Protein AF-G3AJU5-F1 (afdb_monomer_lite)

pLDDT: mean 81.88, std 15.15, range [43.56, 95.25]

Structure (mmCIF, N/CA/C/O backbone):
data_AF-G3AJU5-F1
#
_entry.id   AF-G3AJU5-F1
#
loop_
_atom_site.group_PDB
_atom_site.id
_atom_site.type_symbol
_atom_site.label_atom_id
_atom_site.label_alt_id
_atom_site.label_comp_id
_atom_site.label_asym_id
_atom_site.label_entity_id
_atom_site.label_seq_id
_atom_site.pdbx_PDB_ins_code
_atom_site.Cartn_x
_atom_site.Cartn_y
_atom_site.Cartn_z
_atom_site.occupancy
_atom_site.B_iso_or_equiv
_atom_site.auth_seq_id
_atom_site.auth_comp_id
_atom_site.auth_asym_id
_atom_site.auth_atom_id
_atom_site.pdbx_PDB_model_num
ATOM 1 N N . MET A 1 1 ? -30.241 -32.989 5.459 1.00 54.34 1 MET A N 1
ATOM 2 C CA . MET A 1 1 ? -28.930 -32.395 5.114 1.00 54.34 1 MET A CA 1
ATOM 3 C C . MET A 1 1 ? -28.944 -32.176 3.609 1.00 54.34 1 MET A C 1
ATOM 5 O O . MET A 1 1 ? -29.202 -33.150 2.912 1.00 54.34 1 MET A O 1
ATOM 9 N N . PRO A 1 2 ? -28.873 -30.926 3.130 1.00 49.66 2 PRO A N 1
ATOM 10 C CA . PRO A 1 2 ? -27.633 -30.153 3.177 1.00 49.66 2 PRO A CA 1
ATOM 11 C C . PRO A 1 2 ? -27.798 -28.786 3.855 1.00 49.66 2 PRO A C 1
ATOM 13 O O . PRO A 1 2 ? -28.878 -28.202 3.862 1.00 49.66 2 PRO A O 1
ATOM 16 N N . GLY A 1 3 ? -26.713 -28.324 4.476 1.00 45.69 3 GLY A N 1
ATOM 17 C CA . GLY A 1 3 ? -26.632 -27.040 5.155 1.00 45.69 3 GLY A CA 1
ATOM 18 C C . GLY A 1 3 ? -26.578 -25.899 4.151 1.00 45.69 3 GLY A C 1
ATOM 19 O O . GLY A 1 3 ? -25.677 -25.827 3.318 1.00 45.69 3 GLY A O 1
ATOM 20 N N . THR A 1 4 ? -2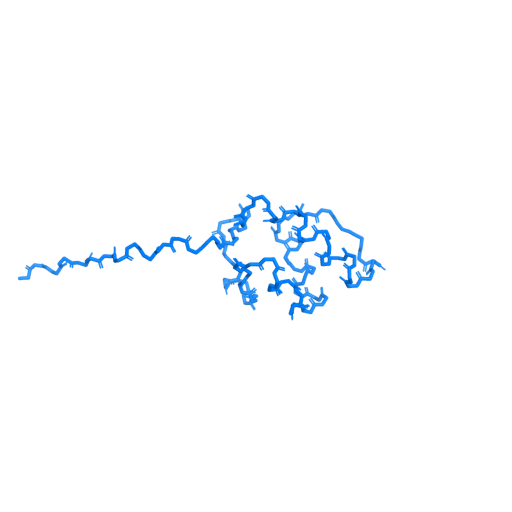7.548 -25.000 4.245 1.00 49.44 4 THR A N 1
ATOM 21 C CA . THR A 1 4 ? -27.494 -23.695 3.603 1.00 49.44 4 THR A CA 1
ATOM 22 C C . THR A 1 4 ? -26.445 -22.884 4.353 1.00 49.44 4 THR A C 1
ATOM 24 O O . THR A 1 4 ? -26.735 -22.275 5.380 1.00 49.44 4 THR A O 1
ATOM 27 N N . SER A 1 5 ? -25.199 -22.921 3.881 1.00 51.41 5 SER A N 1
ATOM 28 C CA . SER A 1 5 ? -24.185 -21.958 4.295 1.00 51.41 5 SER A CA 1
ATOM 29 C C . SER A 1 5 ? -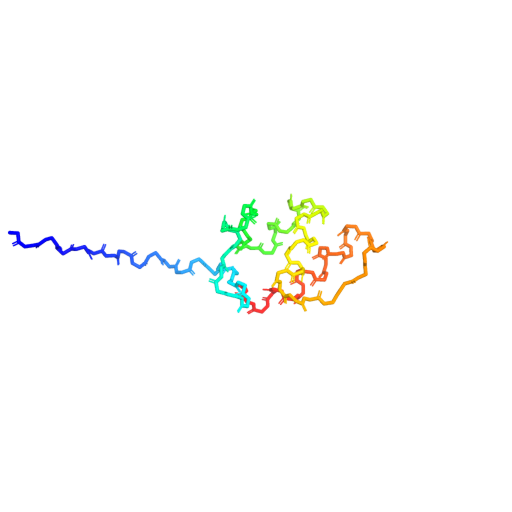24.644 -20.591 3.807 1.00 51.41 5 SER A C 1
ATOM 31 O O . SER A 1 5 ? -24.355 -20.178 2.687 1.00 51.41 5 SER A O 1
ATOM 33 N N . THR A 1 6 ? -25.416 -19.897 4.639 1.00 48.06 6 THR A N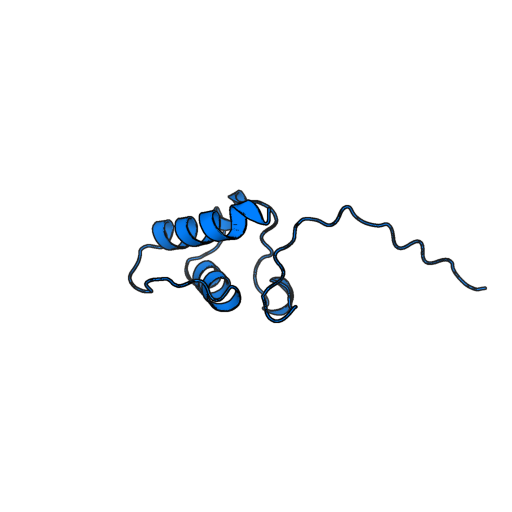 1
ATOM 34 C CA . THR A 1 6 ? -25.576 -18.453 4.561 1.00 48.06 6 THR A CA 1
ATOM 35 C C . THR A 1 6 ? -24.189 -17.866 4.766 1.00 48.06 6 THR A C 1
ATOM 37 O O . THR A 1 6 ? -23.763 -17.624 5.895 1.00 48.06 6 THR A O 1
ATOM 40 N N . ALA A 1 7 ? -23.451 -17.694 3.671 1.00 55.91 7 ALA A N 1
ATOM 41 C CA . ALA A 1 7 ? -22.328 -16.785 3.638 1.00 55.91 7 ALA A CA 1
ATOM 42 C C . ALA A 1 7 ? -22.928 -15.405 3.903 1.00 55.91 7 ALA A C 1
ATOM 44 O O . ALA A 1 7 ? -23.440 -14.752 2.994 1.00 55.91 7 ALA A O 1
ATOM 45 N N . SER A 1 8 ? -22.963 -15.015 5.181 1.00 43.56 8 SER A N 1
ATOM 46 C CA . SER A 1 8 ? -23.161 -13.631 5.577 1.00 43.56 8 SER A CA 1
ATOM 47 C C . SER A 1 8 ? -22.203 -12.825 4.724 1.00 43.56 8 SER A C 1
ATOM 49 O O . SER A 1 8 ? -20.988 -12.935 4.884 1.00 43.56 8 SER A O 1
ATOM 51 N N . ALA A 1 9 ? -22.750 -12.074 3.773 1.00 52.06 9 ALA A N 1
ATOM 52 C CA . ALA A 1 9 ? -22.022 -11.047 3.065 1.00 52.06 9 ALA A CA 1
ATOM 53 C C . ALA A 1 9 ? -21.668 -9.994 4.115 1.00 52.06 9 ALA A C 1
ATOM 55 O O . ALA A 1 9 ? -22.393 -9.021 4.317 1.00 52.06 9 ALA A O 1
ATOM 56 N N . ILE A 1 10 ? -20.581 -10.249 4.848 1.00 53.56 10 ILE A N 1
ATOM 57 C CA . ILE A 1 10 ? -19.883 -9.244 5.634 1.00 53.56 10 ILE A CA 1
ATOM 58 C C . ILE A 1 10 ? -19.699 -8.091 4.647 1.00 53.56 10 ILE A C 1
ATOM 60 O O . ILE A 1 10 ? -19.224 -8.351 3.533 1.00 53.56 10 ILE A O 1
ATOM 64 N N . PRO A 1 11 ? -20.154 -6.867 4.973 1.00 49.31 11 PRO A N 1
ATOM 65 C CA . PRO A 1 11 ? -19.994 -5.733 4.076 1.00 49.31 11 PRO A CA 1
ATOM 66 C C . PRO A 1 11 ? -18.527 -5.733 3.699 1.00 49.31 11 PRO A C 1
ATOM 68 O O . PRO A 1 11 ? -17.699 -5.726 4.608 1.00 49.31 11 PRO A O 1
ATOM 71 N N . ARG A 1 12 ? -18.232 -5.907 2.402 1.00 53.88 12 ARG A N 1
ATOM 72 C CA . ARG A 1 12 ? -16.870 -6.091 1.898 1.00 53.88 12 ARG A CA 1
ATOM 73 C C . ARG A 1 12 ? -16.061 -4.945 2.471 1.00 53.88 12 ARG A C 1
ATOM 75 O O . ARG A 1 12 ? -16.197 -3.813 2.011 1.00 53.88 12 ARG A O 1
ATOM 82 N N . SER A 1 13 ? -15.336 -5.219 3.552 1.00 52.66 13 SER A N 1
ATOM 83 C CA . SER A 1 13 ? -14.444 -4.250 4.151 1.00 52.66 13 SER A CA 1
ATOM 84 C C . SER A 1 13 ? -13.519 -3.933 2.995 1.00 52.66 13 SER A C 1
ATOM 86 O O . SER A 1 13 ? -12.930 -4.872 2.467 1.00 52.66 13 SER A O 1
ATOM 88 N N . ARG A 1 14 ? -13.540 -2.689 2.495 1.00 63.22 14 ARG A N 1
ATOM 89 C CA . ARG A 1 14 ? -12.716 -2.275 1.356 1.00 63.22 14 ARG A CA 1
ATOM 90 C C . ARG A 1 14 ? -11.285 -2.599 1.747 1.00 63.22 14 ARG A C 1
ATOM 92 O O . ARG A 1 14 ? -10.707 -1.956 2.615 1.00 63.22 14 ARG A O 1
ATOM 99 N N . MET A 1 15 ? -10.816 -3.725 1.246 1.00 69.62 15 MET A N 1
ATOM 100 C CA . MET A 1 15 ? -9.562 -4.334 1.619 1.00 69.62 15 MET A CA 1
ATOM 101 C C . MET A 1 15 ? -8.776 -4.355 0.336 1.00 69.62 15 MET A C 1
ATOM 103 O O . MET A 1 15 ? -9.260 -4.829 -0.694 1.00 69.62 15 MET A O 1
ATOM 107 N N . ILE A 1 16 ? -7.606 -3.742 0.405 1.00 78.19 16 ILE A N 1
ATOM 108 C CA . ILE A 1 16 ? -6.763 -3.546 -0.759 1.00 78.19 16 ILE A CA 1
ATOM 109 C C . ILE A 1 16 ? -6.401 -4.925 -1.295 1.00 78.19 16 ILE A C 1
ATOM 111 O O . ILE A 1 16 ? -5.842 -5.752 -0.572 1.00 78.19 16 ILE A O 1
ATOM 115 N N . THR A 1 17 ? -6.777 -5.162 -2.545 1.00 81.31 17 THR A N 1
ATOM 116 C CA . THR A 1 17 ? -6.366 -6.344 -3.296 1.00 81.31 17 THR A CA 1
ATOM 117 C C . THR A 1 17 ? -5.218 -5.912 -4.187 1.00 81.31 17 THR A C 1
ATOM 119 O O . THR A 1 17 ? -5.321 -4.901 -4.884 1.00 81.31 17 THR A O 1
ATOM 122 N N . PHE A 1 18 ? -4.107 -6.630 -4.123 1.00 84.50 18 PHE A N 1
ATOM 123 C CA . PHE A 1 18 ? -2.953 -6.328 -4.952 1.00 84.50 18 PHE A CA 1
ATOM 124 C C . PHE A 1 18 ? -3.201 -6.757 -6.409 1.00 84.50 18 PHE A C 1
ATOM 126 O O . PHE A 1 18 ? -4.102 -7.559 -6.673 1.00 84.50 18 PHE A O 1
ATOM 133 N N . PRO A 1 19 ? -2.425 -6.242 -7.381 1.00 82.31 19 PRO A N 1
ATOM 134 C CA . PRO A 1 19 ? -2.583 -6.569 -8.799 1.00 82.31 19 PRO A CA 1
ATOM 135 C C . PRO A 1 19 ? -2.445 -8.064 -9.113 1.00 82.31 19 PRO A C 1
ATOM 137 O O . PRO A 1 19 ? -2.967 -8.527 -10.124 1.00 82.31 19 PRO A O 1
ATOM 140 N N . ASP A 1 20 ? -1.749 -8.822 -8.265 1.00 81.00 20 ASP A N 1
ATOM 141 C CA . ASP A 1 20 ? -1.590 -10.272 -8.391 1.00 81.00 20 ASP A CA 1
ATOM 142 C C . ASP A 1 20 ? -2.808 -11.070 -7.871 1.00 81.00 20 ASP A C 1
ATOM 144 O O . ASP A 1 20 ? -2.897 -12.279 -8.082 1.00 81.00 20 ASP A O 1
ATOM 148 N N . GLY A 1 21 ? -3.775 -10.394 -7.241 1.00 81.88 21 GLY A N 1
ATOM 149 C CA . GLY A 1 21 ? -4.982 -10.991 -6.673 1.00 81.88 21 GLY A CA 1
ATOM 150 C C . GLY A 1 21 ? -4.853 -11.417 -5.209 1.00 81.88 21 GLY A C 1
ATOM 151 O O . GLY A 1 21 ? -5.872 -11.757 -4.606 1.00 81.88 21 GLY A O 1
ATOM 152 N N . CYS A 1 22 ? -3.654 -11.371 -4.618 1.00 84.62 22 CYS A N 1
ATOM 153 C CA . CYS A 1 22 ? -3.465 -11.591 -3.189 1.00 84.62 22 CYS A CA 1
ATOM 154 C C . CYS A 1 22 ? -3.849 -10.362 -2.358 1.00 84.62 22 CYS A C 1
ATOM 156 O O . CYS A 1 22 ? -4.016 -9.236 -2.842 1.00 84.62 22 CYS A O 1
ATOM 158 N N . THR A 1 23 ? -3.977 -10.590 -1.058 1.00 86.31 23 THR A N 1
ATOM 159 C CA . THR A 1 23 ? -4.272 -9.564 -0.066 1.00 86.31 23 THR A CA 1
ATOM 160 C C . THR A 1 23 ? -3.059 -9.273 0.807 1.00 86.31 23 THR A C 1
ATOM 162 O O . THR A 1 23 ? -2.083 -10.017 0.828 1.00 86.31 23 THR A O 1
ATOM 165 N N . ALA A 1 24 ? -3.126 -8.193 1.583 1.00 85.69 24 ALA A N 1
ATOM 166 C CA . ALA A 1 24 ? -2.128 -7.881 2.607 1.00 85.69 24 ALA A CA 1
ATOM 167 C C . ALA A 1 24 ? -1.786 -9.074 3.509 1.00 85.69 24 ALA A C 1
ATOM 169 O O . ALA A 1 24 ? -0.617 -9.333 3.783 1.00 85.69 24 ALA A O 1
ATOM 170 N N . GLU A 1 25 ? -2.810 -9.818 3.926 1.00 85.81 25 GLU A N 1
ATOM 171 C CA . GLU A 1 25 ? -2.668 -10.940 4.849 1.00 85.81 25 GLU A CA 1
ATOM 172 C C . GLU A 1 25 ? -1.908 -12.110 4.206 1.00 85.81 25 GLU A C 1
ATOM 174 O O . GLU A 1 25 ? -1.106 -12.749 4.884 1.00 85.81 25 GLU A O 1
ATOM 179 N N . ASP A 1 26 ? -2.068 -12.333 2.895 1.00 85.00 26 ASP A N 1
ATOM 180 C CA . ASP A 1 26 ? -1.324 -13.358 2.143 1.00 85.00 26 ASP A CA 1
ATOM 181 C C . ASP A 1 26 ? 0.188 -13.071 2.100 1.00 85.00 26 ASP A C 1
ATOM 183 O O . ASP A 1 26 ? 1.001 -13.994 2.075 1.00 85.00 26 ASP A O 1
ATOM 187 N N . TYR A 1 27 ? 0.574 -11.792 2.159 1.00 81.81 27 TYR A N 1
ATOM 188 C CA . TYR A 1 27 ? 1.969 -11.347 2.261 1.00 81.81 27 TYR A CA 1
ATOM 189 C C . TYR A 1 27 ? 2.471 -11.231 3.711 1.00 81.81 27 TYR A C 1
ATOM 191 O O . TYR A 1 27 ? 3.616 -10.837 3.940 1.00 81.81 27 TYR A O 1
ATOM 199 N N . GLY A 1 28 ? 1.635 -11.545 4.707 1.00 84.62 28 GLY A N 1
ATOM 200 C CA . GLY A 1 28 ? 1.953 -11.337 6.122 1.00 84.62 28 GLY A CA 1
ATOM 201 C C . GLY A 1 28 ? 2.033 -9.859 6.525 1.00 84.62 28 GLY A C 1
ATOM 202 O O . GLY A 1 28 ? 2.676 -9.531 7.522 1.00 84.62 28 GLY A O 1
ATOM 203 N N . LEU A 1 29 ? 1.411 -8.966 5.750 1.00 86.31 29 LEU A N 1
ATOM 204 C CA . LEU A 1 29 ? 1.317 -7.535 6.030 1.00 86.31 29 LEU A CA 1
ATOM 205 C C . LEU A 1 29 ? 0.054 -7.209 6.826 1.00 86.31 29 LEU A C 1
ATOM 207 O O . LEU A 1 29 ? -0.983 -7.862 6.700 1.00 86.31 29 LEU A O 1
ATOM 211 N N . THR A 1 30 ? 0.125 -6.131 7.606 1.00 85.88 30 THR A N 1
ATOM 212 C CA . THR A 1 30 ? -1.030 -5.615 8.341 1.00 85.88 30 THR A CA 1
ATOM 213 C C . THR A 1 30 ? -2.076 -5.063 7.365 1.00 85.88 30 THR A C 1
ATOM 215 O O . THR A 1 30 ? -1.777 -4.092 6.669 1.00 85.88 30 THR A O 1
ATOM 218 N N . PRO A 1 31 ? -3.308 -5.607 7.313 1.00 87.25 31 PRO A N 1
ATOM 219 C CA . PRO A 1 31 ? -4.314 -5.173 6.352 1.00 87.25 31 PRO A CA 1
ATOM 220 C C . PRO A 1 31 ? -4.764 -3.730 6.598 1.00 87.25 31 PRO A C 1
ATOM 222 O O . PRO A 1 31 ? -5.330 -3.402 7.641 1.00 87.25 31 PRO A O 1
ATOM 225 N N . ILE A 1 32 ? -4.579 -2.880 5.588 1.00 89.00 32 ILE A N 1
ATOM 226 C CA . ILE A 1 32 ? -5.086 -1.506 5.567 1.00 89.00 32 ILE A CA 1
ATOM 227 C C . ILE A 1 32 ? -6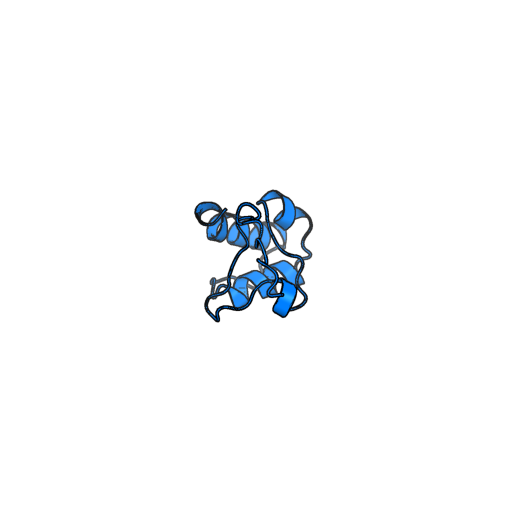.579 -1.522 5.215 1.00 89.00 32 ILE A C 1
ATOM 229 O O . ILE A 1 32 ? -6.964 -1.921 4.115 1.00 89.00 32 ILE A O 1
ATOM 233 N N . ARG A 1 33 ? -7.421 -1.050 6.139 1.00 85.44 33 ARG A N 1
ATOM 234 C CA . ARG A 1 33 ? -8.877 -0.900 5.945 1.00 85.44 33 ARG A CA 1
ATOM 235 C C . ARG A 1 33 ? -9.304 0.563 5.887 1.00 85.44 33 ARG A C 1
ATOM 237 O O . ARG A 1 33 ? -10.396 0.873 5.419 1.00 85.44 33 ARG A O 1
ATOM 244 N N . ARG A 1 34 ? -8.483 1.464 6.426 1.00 88.19 34 ARG A N 1
ATOM 245 C CA . ARG A 1 34 ? -8.680 2.916 6.467 1.00 88.19 34 ARG A CA 1
ATOM 246 C C . ARG A 1 34 ? -7.340 3.616 6.266 1.00 88.19 34 ARG A C 1
ATOM 248 O O . ARG A 1 34 ? -6.299 3.103 6.660 1.00 88.19 34 ARG A O 1
ATOM 255 N N . LEU A 1 35 ? -7.362 4.847 5.751 1.00 88.31 35 LEU A N 1
ATOM 256 C CA . LEU A 1 35 ? -6.143 5.650 5.565 1.00 88.31 35 LEU A CA 1
ATOM 257 C C . LEU A 1 35 ? -5.348 5.871 6.863 1.00 88.31 35 LEU A C 1
ATOM 259 O O . LEU A 1 35 ? -4.132 6.037 6.808 1.00 88.31 35 LEU A O 1
ATOM 263 N N . ALA A 1 36 ? -6.020 5.867 8.017 1.00 89.12 36 ALA A N 1
ATOM 264 C CA . ALA A 1 36 ? -5.379 5.981 9.326 1.00 89.12 36 ALA A CA 1
ATOM 265 C C . ALA A 1 36 ? -4.504 4.763 9.674 1.00 89.12 36 ALA A C 1
ATOM 267 O O . ALA A 1 36 ? -3.531 4.909 10.407 1.00 89.12 36 ALA A O 1
ATOM 268 N N . ASP A 1 37 ? -4.794 3.582 9.117 1.00 90.12 37 ASP A N 1
ATOM 269 C CA . ASP A 1 37 ? -4.008 2.373 9.387 1.00 90.12 37 ASP A CA 1
ATOM 270 C C . ASP A 1 37 ? -2.590 2.503 8.801 1.00 90.12 37 ASP A C 1
ATOM 272 O O . ASP A 1 37 ? -1.637 1.967 9.358 1.00 90.12 37 ASP A O 1
ATOM 276 N N . ILE A 1 38 ? -2.411 3.310 7.745 1.00 90.69 38 ILE A N 1
ATOM 277 C CA . ILE A 1 38 ? -1.089 3.603 7.166 1.00 90.69 38 ILE A CA 1
ATOM 278 C C . ILE A 1 38 ? -0.177 4.324 8.163 1.00 90.69 38 ILE A C 1
ATOM 280 O O . ILE A 1 38 ? 1.041 4.157 8.112 1.00 90.69 38 ILE A O 1
ATOM 284 N N . ASP A 1 39 ? -0.730 5.130 9.073 1.00 90.62 39 ASP A N 1
ATOM 285 C CA . ASP A 1 39 ? 0.088 5.819 10.076 1.00 90.62 39 ASP A CA 1
ATOM 286 C C . ASP A 1 39 ? 0.732 4.838 11.063 1.00 90.62 39 ASP A C 1
ATOM 288 O O . ASP A 1 39 ? 1.818 5.129 11.569 1.00 90.62 39 ASP A O 1
ATOM 292 N N . LEU A 1 40 ? 0.110 3.670 11.263 1.00 90.75 40 LEU A N 1
ATOM 293 C CA . LEU A 1 40 ? 0.583 2.595 12.136 1.00 90.75 40 LEU A CA 1
ATOM 294 C C . LEU A 1 40 ? 1.629 1.691 11.469 1.00 90.75 40 LEU A C 1
ATOM 296 O O . LEU A 1 40 ? 2.369 1.013 12.176 1.00 90.75 40 LEU A O 1
ATOM 300 N N . LEU A 1 41 ? 1.716 1.700 10.136 1.00 90.50 41 LEU A N 1
ATOM 301 C CA . LEU A 1 41 ? 2.687 0.893 9.399 1.00 90.50 41 LEU A CA 1
ATOM 302 C C . LEU A 1 41 ? 4.113 1.404 9.610 1.00 90.50 41 LE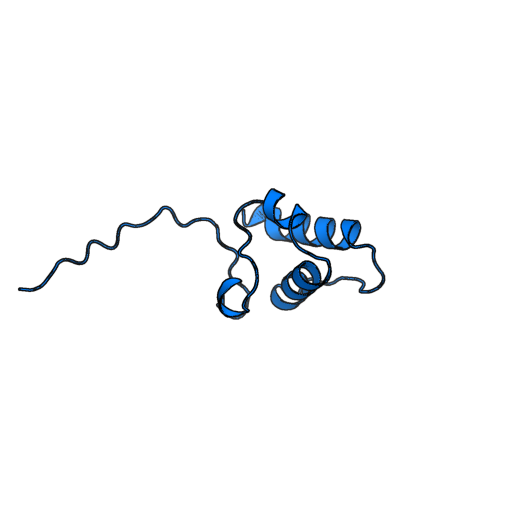U A C 1
ATOM 304 O O . LEU A 1 41 ? 4.373 2.611 9.589 1.00 90.50 41 LEU A O 1
ATOM 308 N N . CYS A 1 42 ? 5.067 0.488 9.736 1.00 92.31 42 CYS A N 1
ATOM 309 C CA . CYS A 1 42 ? 6.486 0.831 9.704 1.00 92.31 42 CYS A CA 1
ATOM 310 C C . CYS A 1 42 ? 6.940 1.143 8.269 1.00 92.31 42 CYS A C 1
ATOM 312 O O . CYS A 1 42 ? 6.358 0.656 7.299 1.00 92.31 42 CYS A O 1
ATOM 314 N N . ARG A 1 43 ? 8.046 1.884 8.105 1.00 91.88 43 ARG A N 1
ATOM 315 C CA . ARG A 1 43 ? 8.667 2.154 6.791 1.00 91.88 43 ARG A CA 1
ATOM 316 C C . ARG A 1 43 ? 8.741 0.931 5.868 1.00 91.88 43 ARG A C 1
ATOM 318 O O . ARG A 1 43 ? 8.447 1.056 4.685 1.00 91.88 43 ARG A O 1
ATOM 325 N N . PHE A 1 44 ? 9.156 -0.221 6.396 1.00 92.25 44 PHE A N 1
ATOM 326 C CA . PHE A 1 44 ? 9.307 -1.446 5.610 1.00 92.25 44 PHE A CA 1
ATOM 327 C C . PHE A 1 44 ? 7.965 -1.977 5.092 1.00 92.25 44 PHE A C 1
ATOM 329 O O . PHE A 1 44 ? 7.864 -2.313 3.918 1.00 92.25 44 PHE A O 1
ATOM 336 N N . GLU A 1 45 ? 6.921 -1.982 5.924 1.00 92.25 45 GLU A N 1
ATOM 337 C CA . GLU A 1 45 ? 5.573 -2.380 5.498 1.00 92.25 45 GLU A CA 1
ATOM 338 C C . GLU A 1 45 ? 5.033 -1.433 4.426 1.00 92.25 45 GLU A C 1
ATOM 340 O O . GLU A 1 45 ? 4.487 -1.883 3.425 1.00 92.25 45 GLU A O 1
ATOM 345 N N . VAL A 1 46 ? 5.242 -0.122 4.589 1.00 93.06 46 VAL A N 1
ATOM 346 C CA . VAL A 1 46 ? 4.841 0.876 3.585 1.00 93.06 46 VAL A CA 1
ATOM 347 C C . VAL A 1 46 ? 5.538 0.615 2.250 1.00 93.06 46 VAL A C 1
ATOM 349 O O . VAL A 1 46 ? 4.899 0.699 1.208 1.00 93.06 46 VAL A O 1
ATOM 352 N N . ILE A 1 47 ? 6.831 0.279 2.272 1.00 93.38 47 ILE A N 1
ATOM 353 C CA . ILE A 1 47 ? 7.584 -0.083 1.067 1.00 93.38 47 ILE A CA 1
ATOM 354 C C . ILE A 1 47 ? 7.006 -1.342 0.420 1.00 93.38 47 ILE A C 1
ATOM 356 O O . ILE A 1 47 ? 6.725 -1.308 -0.771 1.00 93.38 47 ILE A O 1
ATOM 360 N N . GLN A 1 48 ? 6.762 -2.407 1.187 1.00 92.31 48 GLN A N 1
ATOM 361 C CA . GLN A 1 48 ? 6.172 -3.631 0.639 1.00 92.31 48 GLN A CA 1
ATOM 362 C C . GLN A 1 48 ? 4.800 -3.376 0.009 1.00 92.31 48 GLN A C 1
ATOM 364 O O . GLN A 1 48 ? 4.516 -3.883 -1.069 1.00 92.31 48 GLN A O 1
ATOM 369 N N . TYR A 1 49 ? 3.976 -2.532 0.629 1.00 91.88 49 TYR A N 1
ATOM 370 C CA . TYR A 1 49 ? 2.707 -2.103 0.047 1.00 91.88 49 TYR A CA 1
ATOM 371 C C . TYR A 1 49 ? 2.884 -1.348 -1.272 1.00 91.88 49 TYR A C 1
ATOM 373 O O . TYR A 1 49 ? 2.141 -1.588 -2.219 1.00 91.88 49 TYR A O 1
ATOM 381 N N . LEU A 1 50 ? 3.854 -0.434 -1.344 1.00 92.44 50 LEU A N 1
ATOM 382 C CA . LEU A 1 50 ? 4.156 0.306 -2.569 1.00 92.44 50 LEU A CA 1
ATOM 383 C C . LEU A 1 50 ? 4.673 -0.627 -3.675 1.00 92.44 50 LEU A C 1
ATOM 385 O O . LEU A 1 50 ? 4.258 -0.483 -4.820 1.00 92.44 50 LEU A O 1
ATOM 389 N N . GLU A 1 51 ? 5.523 -1.598 -3.338 1.00 91.69 51 GLU A N 1
ATOM 390 C CA . GLU A 1 51 ? 6.030 -2.608 -4.275 1.00 91.69 51 GLU A CA 1
ATOM 391 C C . GLU A 1 51 ? 4.923 -3.534 -4.777 1.00 91.69 51 GLU A C 1
ATOM 393 O O . GLU A 1 51 ? 4.772 -3.693 -5.988 1.00 91.69 51 GLU A O 1
ATOM 398 N N . ALA A 1 52 ? 4.110 -4.080 -3.869 1.00 89.25 52 ALA A N 1
ATOM 399 C CA . ALA A 1 52 ? 2.989 -4.950 -4.207 1.00 89.25 52 ALA A CA 1
ATOM 400 C C . ALA A 1 52 ? 1.953 -4.223 -5.078 1.00 89.25 52 ALA A C 1
ATOM 402 O O . ALA A 1 52 ? 1.444 -4.786 -6.038 1.00 89.25 52 ALA A O 1
ATOM 403 N N . LEU A 1 53 ? 1.696 -2.937 -4.817 1.00 89.06 53 LEU A N 1
ATOM 404 C CA . LEU A 1 53 ? 0.816 -2.104 -5.645 1.00 89.06 53 LEU A CA 1
ATOM 405 C C . LEU A 1 53 ? 1.482 -1.573 -6.920 1.00 89.06 53 LEU A C 1
ATOM 407 O O . LEU A 1 53 ? 0.850 -0.828 -7.668 1.00 89.06 53 LEU A O 1
ATOM 411 N N . THR A 1 54 ? 2.739 -1.930 -7.197 1.00 90.31 54 THR A N 1
ATOM 412 C CA . THR A 1 54 ? 3.513 -1.434 -8.349 1.00 90.31 54 THR A CA 1
ATOM 413 C C . THR A 1 54 ? 3.596 0.101 -8.417 1.00 90.31 54 THR A C 1
ATOM 415 O O . THR A 1 54 ? 3.693 0.699 -9.489 1.00 90.31 54 THR A O 1
ATOM 418 N N . ILE A 1 55 ? 3.566 0.768 -7.258 1.00 91.25 55 ILE A N 1
ATOM 419 C CA . ILE A 1 55 ? 3.636 2.226 -7.136 1.00 91.25 55 ILE A CA 1
ATOM 420 C C . ILE A 1 55 ? 5.099 2.657 -7.144 1.00 91.25 55 ILE A C 1
ATOM 422 O O . ILE A 1 55 ? 5.901 2.214 -6.325 1.00 91.25 55 ILE A O 1
ATOM 426 N N . ALA A 1 56 ? 5.447 3.593 -8.024 1.00 91.38 56 ALA A N 1
ATOM 427 C CA . ALA A 1 56 ? 6.779 4.181 -8.036 1.00 91.38 56 ALA A CA 1
ATOM 428 C C . ALA A 1 56 ? 7.035 5.002 -6.760 1.00 91.38 56 ALA A C 1
ATOM 430 O O . ALA A 1 56 ? 6.272 5.906 -6.410 1.00 91.38 56 ALA A O 1
ATOM 431 N N . TYR A 1 57 ? 8.153 4.727 -6.090 1.00 93.62 57 TYR A N 1
ATOM 432 C CA . TYR A 1 57 ? 8.597 5.459 -4.909 1.00 93.62 57 TYR A CA 1
ATOM 433 C C . TYR A 1 57 ? 10.120 5.637 -4.922 1.00 93.62 57 TYR A C 1
ATOM 435 O O . TYR A 1 57 ? 10.846 4.923 -5.609 1.00 93.62 57 TYR A O 1
ATOM 443 N N . ASN A 1 58 ? 10.623 6.606 -4.155 1.00 93.25 58 ASN A N 1
ATOM 444 C CA . ASN A 1 58 ? 12.060 6.779 -3.948 1.00 93.25 58 ASN A CA 1
ATOM 445 C C . ASN A 1 58 ? 12.443 6.196 -2.582 1.00 93.25 58 ASN A C 1
ATOM 447 O O . ASN A 1 58 ? 12.041 6.743 -1.553 1.00 93.25 58 ASN A O 1
ATOM 451 N N . ILE A 1 59 ? 13.247 5.129 -2.578 1.00 89.62 59 ILE A N 1
ATOM 452 C CA . ILE A 1 59 ? 13.703 4.421 -1.370 1.00 89.62 59 ILE A CA 1
ATOM 453 C C . ILE A 1 59 ? 14.494 5.303 -0.392 1.00 89.62 59 ILE A C 1
ATOM 455 O O . ILE A 1 59 ? 14.555 4.984 0.791 1.00 89.62 59 ILE A O 1
ATOM 459 N N . MET A 1 60 ? 15.052 6.431 -0.841 1.00 93.19 60 MET A N 1
ATOM 460 C CA . MET A 1 60 ? 15.744 7.408 0.013 1.00 93.19 60 MET A CA 1
ATOM 461 C C . MET A 1 60 ? 14.785 8.414 0.675 1.00 93.19 60 MET A C 1
ATOM 463 O O . MET A 1 60 ? 15.202 9.206 1.516 1.00 93.19 60 MET A O 1
ATOM 467 N N . SER A 1 61 ? 13.493 8.392 0.332 1.00 92.75 61 SER A N 1
ATOM 468 C CA . SER A 1 61 ? 12.480 9.286 0.916 1.00 92.75 61 SER A CA 1
ATOM 469 C C . SER A 1 61 ? 12.251 8.983 2.393 1.00 92.75 61 SER A C 1
ATOM 471 O O . SER A 1 61 ? 12.414 7.847 2.829 1.00 92.75 61 SER A O 1
ATOM 473 N N . SER A 1 62 ? 11.821 9.960 3.189 1.00 94.19 62 SER A N 1
ATOM 474 C CA . SER A 1 62 ? 11.449 9.723 4.591 1.00 94.19 62 SER A CA 1
ATOM 475 C C . SER A 1 62 ? 10.189 8.852 4.707 1.00 94.19 62 SER A C 1
ATOM 477 O O . SER A 1 62 ? 9.380 8.784 3.782 1.00 94.19 62 SER A O 1
ATOM 479 N N . GLU A 1 63 ? 10.000 8.189 5.855 1.00 92.25 63 GLU A N 1
ATOM 480 C CA . GLU A 1 63 ? 8.811 7.354 6.101 1.00 92.25 63 GLU A CA 1
ATOM 481 C C . GLU A 1 63 ? 7.511 8.144 5.899 1.00 92.25 63 GLU A C 1
ATOM 483 O O . GLU A 1 63 ? 6.592 7.665 5.243 1.00 92.25 63 GLU A O 1
ATOM 488 N N . MET A 1 64 ? 7.464 9.389 6.382 1.00 94.12 64 MET A N 1
ATOM 489 C CA . MET A 1 64 ? 6.314 10.278 6.207 1.00 94.12 64 MET A CA 1
ATOM 490 C C . MET A 1 64 ? 5.967 10.497 4.724 1.00 94.12 64 MET A C 1
ATOM 492 O O . MET A 1 64 ? 4.792 10.512 4.360 1.00 94.12 64 MET A O 1
ATOM 496 N N . VAL A 1 65 ? 6.975 10.648 3.858 1.00 94.81 65 VAL A N 1
ATOM 497 C CA . VAL A 1 65 ? 6.764 10.818 2.412 1.00 94.81 65 VAL A CA 1
ATOM 498 C C . VAL A 1 65 ? 6.238 9.527 1.792 1.00 94.81 65 VAL A C 1
ATOM 500 O O . VAL A 1 65 ? 5.264 9.577 1.046 1.00 94.81 65 VAL A O 1
ATOM 503 N N . LEU A 1 66 ? 6.816 8.376 2.144 1.00 95.25 66 LEU A N 1
ATOM 504 C CA . LEU A 1 66 ? 6.356 7.069 1.660 1.00 95.25 66 LEU A CA 1
ATOM 505 C C . LEU A 1 66 ? 4.902 6.800 2.075 1.00 95.25 66 LEU A C 1
ATOM 507 O O . LEU A 1 66 ? 4.080 6.436 1.237 1.00 95.25 66 LEU A O 1
ATOM 511 N N . LYS A 1 67 ? 4.553 7.084 3.337 1.00 95.00 67 LYS A N 1
ATOM 512 C CA . LYS A 1 67 ? 3.176 6.993 3.848 1.00 95.00 67 LYS A CA 1
ATOM 513 C C . LYS A 1 67 ? 2.225 7.891 3.064 1.00 95.00 67 LYS A C 1
ATOM 515 O O . LYS A 1 67 ? 1.123 7.470 2.732 1.00 95.00 67 LYS A O 1
ATOM 520 N N . LYS A 1 68 ? 2.640 9.117 2.735 1.00 94.69 68 LYS A N 1
ATOM 521 C CA . LYS A 1 68 ? 1.828 10.052 1.943 1.00 94.69 68 LYS A CA 1
ATOM 522 C C . LYS A 1 68 ? 1.598 9.555 0.513 1.00 94.69 68 LYS A C 1
ATOM 524 O O . LYS A 1 68 ? 0.483 9.682 0.015 1.00 94.69 68 LYS A O 1
ATOM 529 N N . ILE A 1 69 ? 2.621 8.983 -0.126 1.00 94.44 69 ILE A N 1
ATOM 530 C CA . ILE A 1 69 ? 2.496 8.370 -1.458 1.00 94.44 69 ILE A CA 1
ATOM 531 C C . ILE A 1 69 ? 1.484 7.224 -1.402 1.00 94.44 69 ILE A C 1
ATOM 533 O O . ILE A 1 69 ? 0.532 7.225 -2.179 1.00 94.44 69 ILE A O 1
ATOM 537 N N . LEU A 1 70 ? 1.639 6.312 -0.436 1.00 92.94 70 LEU A N 1
ATOM 538 C CA . LEU A 1 70 ? 0.730 5.182 -0.264 1.00 92.94 70 LEU A CA 1
ATOM 539 C C . LEU A 1 70 ? -0.708 5.660 -0.025 1.00 92.94 70 LEU A C 1
ATOM 541 O O . LEU A 1 70 ? -1.607 5.254 -0.753 1.00 92.94 70 LEU A O 1
ATOM 545 N N . LYS A 1 71 ? -0.916 6.595 0.915 1.00 93.06 71 LYS A N 1
ATOM 546 C CA . LYS A 1 71 ? -2.230 7.197 1.206 1.00 93.06 71 LYS A CA 1
ATOM 547 C C . LYS A 1 71 ? -2.900 7.749 -0.045 1.00 93.06 71 LYS A C 1
ATOM 549 O O . LYS A 1 71 ? -4.068 7.466 -0.272 1.00 93.06 71 LYS A O 1
ATOM 554 N N . ASN A 1 72 ? -2.174 8.515 -0.855 1.00 92.25 72 ASN A N 1
ATOM 555 C CA . ASN A 1 72 ? -2.727 9.098 -2.075 1.00 92.25 72 ASN A CA 1
ATOM 556 C C . ASN A 1 72 ? -3.092 8.039 -3.120 1.00 92.25 72 ASN A C 1
ATOM 558 O O . ASN A 1 72 ? -4.074 8.216 -3.833 1.00 92.25 72 ASN A O 1
ATOM 562 N N . ALA A 1 73 ? -2.314 6.961 -3.211 1.00 89.38 73 ALA A N 1
ATOM 563 C CA . ALA A 1 73 ? -2.555 5.899 -4.177 1.00 89.38 73 ALA A CA 1
ATOM 564 C C . ALA A 1 73 ? -3.777 5.042 -3.821 1.00 89.38 73 ALA A C 1
ATOM 566 O O . ALA A 1 73 ? -4.514 4.642 -4.714 1.00 89.38 73 ALA A O 1
ATOM 567 N N . ILE A 1 74 ? -4.010 4.793 -2.529 1.00 87.69 74 ILE A N 1
ATOM 568 C CA . ILE A 1 74 ? -5.084 3.902 -2.068 1.00 87.69 74 ILE A CA 1
ATOM 569 C C . ILE A 1 74 ? -6.348 4.644 -1.601 1.00 87.69 74 ILE A C 1
ATOM 571 O O . ILE A 1 74 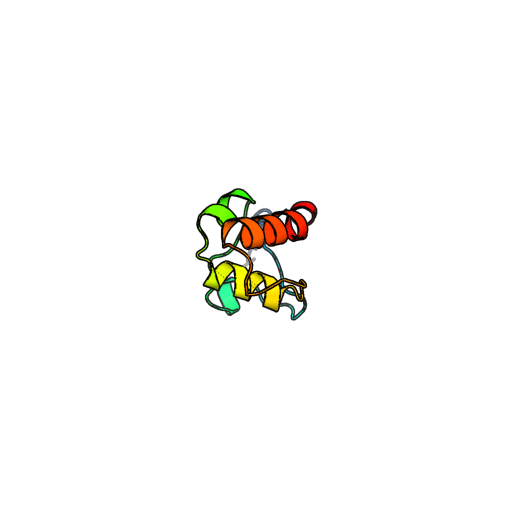? -7.381 4.022 -1.388 1.00 87.69 74 ILE A O 1
ATOM 575 N N . ALA A 1 75 ? -6.291 5.972 -1.445 1.00 86.00 75 ALA A N 1
ATOM 576 C CA . ALA A 1 75 ? -7.452 6.809 -1.138 1.00 86.00 75 ALA A CA 1
ATOM 577 C C . ALA A 1 75 ? -8.660 6.633 -2.081 1.00 86.00 75 ALA A C 1
ATOM 579 O O . ALA A 1 75 ? -9.770 6.738 -1.575 1.00 86.00 75 ALA A O 1
ATOM 580 N N . PRO A 1 76 ? -8.518 6.395 -3.403 1.00 80.88 76 PRO A N 1
ATOM 581 C CA . PRO A 1 76 ? -9.681 6.114 -4.252 1.00 80.88 76 PRO A CA 1
ATOM 582 C C . PRO A 1 76 ? -10.275 4.709 -4.048 1.00 80.88 76 PRO A C 1
ATOM 584 O O . PRO A 1 76 ? -11.439 4.494 -4.380 1.00 80.88 76 PRO A O 1
ATOM 587 N N . GLU A 1 77 ? -9.495 3.768 -3.510 1.00 73.56 77 GLU A N 1
ATOM 588 C CA . GLU A 1 77 ? -9.886 2.366 -3.293 1.00 73.56 77 GLU A CA 1
ATOM 589 C C . GLU A 1 77 ? -10.567 2.153 -1.923 1.00 73.56 77 GLU A C 1
ATOM 591 O O . GLU A 1 77 ? -11.282 1.166 -1.720 1.00 73.56 77 GLU A O 1
ATOM 596 N N . LEU A 1 78 ? -10.360 3.087 -0.984 1.00 71.56 78 LEU A N 1
ATOM 597 C CA . LEU A 1 78 ? -10.910 3.096 0.379 1.00 71.56 78 LEU A CA 1
ATOM 598 C C . LEU A 1 78 ? -12.075 4.072 0.532 1.00 71.56 78 LEU A C 1
ATOM 600 O O . LEU A 1 78 ? -13.078 3.663 1.161 1.00 71.56 78 LEU A O 1
#

Foldseek 3Di:
DDDPPPPPPPPPLLWDQFPVRDGCVVVVHDIDSDLVVLVVDDLVSLVVLCVSNVHDDDNPDDSVVSSVSSSVVCVVSD

Radius of gyration: 15.22 Å; chains: 1; bounding box: 45×43×21 Å

Sequence (78 aa):
MPGTSTASAIPRSRMITFPDGCTAEDYGLTPIRRLADIDLLCRFEVIQYLEALTIAYNIMSSEMVLKKILKNAIAPEL

Organism: Spathaspora passalidarum (strain NRRL Y-27907 / 11-Y1) (NCBI:txid619300)

Secondary structure (DSSP, 8-state):
---------------PBPTTS-BTGGGTPPPP-STTHHHHS-HHHHHHHHHHTT----TTS-HHHHHHHHHHHHTTT-

InterPro domains:
  IPR013902 Mug135-like, C-terminal domain [PF08593] (14-74)